Protein AF-W8UJC5-F1 (afdb_monomer)

Foldseek 3Di:
DDDPPPVVVVVVVVVPPPPPDDDDDDDDPPPPDPPDPPPDPPPPPPCADPVRHGDAQKWKWWWKADLQQAIDPIDTPDDNDDPVVVVVVVCCRRPPGGDDHRDIGGGDMDMDHDDPDPPPDPPPDD

pLDDT: mean 74.23, std 21.85, range [39.44, 98.5]

Solvent-accessible surface area (backbone atoms only — not comparable to full-atom values): 8252 Å² total; per-residue (Å²): 136,92,78,74,76,68,63,64,58,55,64,57,59,72,73,65,69,77,82,80,79,82,83,80,86,82,87,75,89,73,80,78,74,85,86,68,89,71,89,57,94,60,79,77,72,68,57,36,47,100,84,70,46,71,38,82,38,24,38,33,35,32,28,27,32,39,55,79,9,38,43,42,80,73,40,80,77,48,71,54,62,54,73,72,55,52,52,56,48,52,51,46,43,47,75,66,45,74,54,59,63,77,57,54,43,76,77,42,74,51,75,49,75,61,79,78,80,79,85,78,64,83,80,80,77,129

Secondary structure (DSSP, 8-state):
---SSHHHHHHHHTTTTTTT---------------------------B-TTSPBPTTEEEEEEEE-TTSBEEEEEEEEESS-HHHHHHHHHHHHHH-B--TT--EEEEEEEEE-------------

InterPro domains:
  IPR006260 TonB/TolA, C-terminal [TIGR01352] (60-114)

Radius of gyration: 29.44 Å; Cα contacts (8 Å, |Δi|>4): 124; 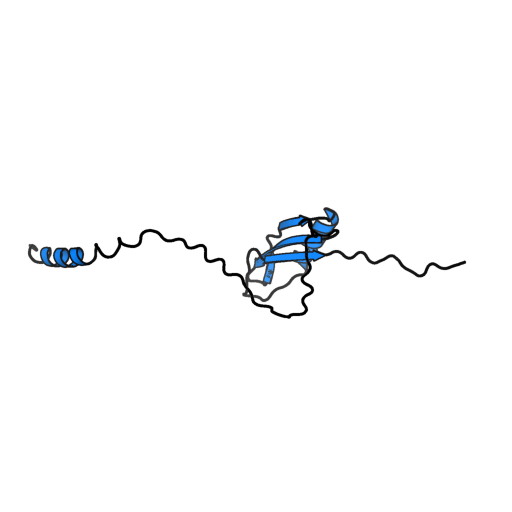chains: 1; bounding box: 38×66×97 Å

Organism: NCBI:txid1420013

Sequence (126 aa):
MEFGRFMQAIRLFTLILPLFLALCAGIPASASTPSGSISSANTAITTHDNNGNLLPNALRIQYDVDSDGRVQNVKILESTTTPEFEHKIIEKMMSKWRFEKGKPGIAKRVVVMIQPKSASGPANKQ

Mean predicted aligned error: 17.21 Å

Structure (mmCIF, N/CA/C/O backbone):
data_AF-W8UJC5-F1
#
_entry.id   AF-W8UJC5-F1
#
loop_
_atom_site.group_PDB
_atom_site.id
_atom_site.type_symbol
_atom_site.label_atom_id
_atom_site.label_alt_id
_atom_site.label_comp_id
_atom_site.label_asym_id
_atom_site.label_entity_id
_atom_site.label_seq_id
_atom_site.pdbx_PDB_ins_code
_atom_site.Cartn_x
_atom_site.Cartn_y
_atom_site.Cartn_z
_atom_site.occupancy
_atom_site.B_iso_or_equiv
_atom_site.auth_seq_id
_atom_site.auth_comp_id
_atom_site.auth_asym_id
_atom_site.auth_atom_id
_atom_site.pdbx_PDB_model_num
ATOM 1 N N . MET A 1 1 ? -19.109 -36.980 58.982 1.00 43.25 1 MET A N 1
ATOM 2 C CA . MET A 1 1 ? -18.964 -38.199 58.156 1.00 43.25 1 MET A CA 1
ATOM 3 C C . MET A 1 1 ? -20.324 -38.461 57.506 1.00 43.25 1 MET A C 1
ATOM 5 O O . MET A 1 1 ? -21.138 -39.160 58.078 1.00 43.25 1 MET A O 1
ATOM 9 N N . GLU A 1 2 ? -20.777 -37.755 56.468 1.00 57.28 2 GLU A N 1
ATOM 10 C CA . GLU A 1 2 ? -20.163 -37.474 55.154 1.00 57.28 2 GLU A CA 1
ATOM 11 C C . GLU A 1 2 ? -19.726 -38.727 54.382 1.00 57.28 2 GLU A C 1
ATOM 13 O O . GLU A 1 2 ? -18.573 -38.861 54.011 1.00 57.28 2 GLU A O 1
ATOM 18 N N . PHE A 1 3 ? -20.659 -39.653 54.136 1.00 52.72 3 PHE A N 1
ATOM 19 C CA . PHE A 1 3 ? -20.448 -40.742 53.164 1.00 52.72 3 PHE A CA 1
ATOM 20 C C . PHE A 1 3 ? -21.666 -41.060 52.269 1.00 52.72 3 PHE A C 1
ATOM 22 O O . PHE A 1 3 ? -21.615 -41.988 51.472 1.00 52.72 3 PHE A O 1
ATOM 29 N N . GLY A 1 4 ? -22.760 -40.288 52.350 1.00 48.97 4 GLY A N 1
ATOM 30 C CA . GLY A 1 4 ? -23.986 -40.538 51.564 1.00 48.97 4 GLY A CA 1
ATOM 31 C C . GLY A 1 4 ? -24.201 -39.620 50.353 1.00 48.97 4 GLY A C 1
ATOM 32 O O . GLY A 1 4 ? -24.876 -40.000 49.404 1.00 48.97 4 GLY A O 1
ATOM 33 N N . ARG A 1 5 ? -23.609 -38.416 50.346 1.00 53.47 5 ARG A N 1
ATOM 34 C CA . ARG A 1 5 ? -23.805 -37.414 49.274 1.00 53.47 5 ARG A CA 1
ATOM 35 C C . ARG A 1 5 ? -22.860 -37.584 48.078 1.00 53.47 5 ARG A C 1
ATOM 37 O O . ARG A 1 5 ? -23.052 -36.928 47.060 1.00 53.47 5 ARG A O 1
ATOM 44 N N . PHE A 1 6 ? -21.877 -38.481 48.171 1.00 53.47 6 PHE A N 1
ATOM 45 C CA . PHE A 1 6 ? -20.847 -38.658 47.141 1.00 53.47 6 PHE A CA 1
ATOM 46 C C . PHE A 1 6 ? -21.276 -39.595 45.994 1.00 53.47 6 PHE A C 1
ATOM 48 O O . PHE A 1 6 ? -20.776 -39.483 44.881 1.00 53.47 6 PHE A O 1
ATOM 55 N N . MET A 1 7 ? -22.260 -40.476 46.213 1.00 53.00 7 MET A N 1
ATOM 56 C CA . MET A 1 7 ? -22.731 -41.436 45.196 1.00 53.00 7 MET A CA 1
ATOM 57 C C . MET A 1 7 ? -23.767 -40.860 44.216 1.00 53.00 7 MET A C 1
ATOM 59 O O . MET A 1 7 ? -23.926 -41.385 43.115 1.00 53.00 7 MET A O 1
ATOM 63 N N . GLN A 1 8 ? -24.450 -39.766 44.570 1.00 50.25 8 GLN A N 1
ATOM 64 C CA . GLN A 1 8 ? -25.452 -39.145 43.694 1.00 50.25 8 GLN A CA 1
ATOM 65 C C . GLN A 1 8 ? -24.824 -38.197 42.659 1.00 50.25 8 GLN A C 1
ATOM 67 O O . GLN A 1 8 ? -25.342 -38.067 41.553 1.00 50.25 8 GLN A O 1
ATOM 72 N N . ALA A 1 9 ? -23.660 -37.613 42.968 1.00 51.25 9 ALA A N 1
ATOM 73 C CA . ALA A 1 9 ? -22.891 -36.807 42.018 1.00 51.25 9 ALA A CA 1
ATOM 74 C C . ALA A 1 9 ? -22.206 -37.664 40.932 1.00 51.25 9 ALA A C 1
ATOM 76 O O . ALA A 1 9 ? -22.113 -37.245 39.780 1.00 51.25 9 ALA A O 1
ATOM 77 N N . ILE A 1 10 ? -21.799 -38.898 41.258 1.00 54.09 10 ILE A N 1
ATOM 78 C CA . ILE A 1 10 ? -21.139 -39.817 40.309 1.00 54.09 10 ILE A CA 1
ATOM 79 C C . ILE A 1 10 ? -22.137 -40.386 39.282 1.00 54.09 10 ILE A C 1
ATOM 81 O O . ILE A 1 10 ? -21.792 -40.601 38.117 1.00 54.09 10 ILE A O 1
ATOM 85 N N . ARG A 1 11 ? -23.405 -40.573 39.675 1.00 53.78 11 ARG A N 1
ATOM 86 C CA . ARG A 1 11 ? -24.465 -41.042 38.765 1.00 53.78 11 ARG A CA 1
ATOM 87 C C . ARG A 1 11 ? -24.976 -39.979 37.789 1.00 53.78 11 ARG A C 1
ATOM 89 O O . ARG A 1 11 ? -25.548 -40.351 36.772 1.00 53.78 11 ARG A O 1
ATOM 96 N N . LEU A 1 12 ? -24.756 -38.687 38.052 1.00 51.97 12 LEU A N 1
ATOM 97 C CA . LEU A 1 12 ? -25.077 -37.629 37.084 1.00 51.97 12 LEU A CA 1
ATOM 98 C C . LEU A 1 12 ? -23.960 -37.430 36.048 1.00 51.97 12 LEU A C 1
ATOM 100 O O . LEU A 1 12 ? -24.237 -37.151 34.885 1.00 51.97 12 LEU A O 1
ATOM 104 N N . PHE A 1 13 ? -22.698 -37.613 36.445 1.00 52.50 13 PHE A N 1
ATOM 105 C CA . PHE A 1 13 ? -21.544 -37.381 35.566 1.00 52.50 13 PHE A CA 1
ATOM 106 C C . PHE A 1 13 ? -21.351 -38.475 34.501 1.00 52.50 13 PHE A C 1
ATOM 108 O O . PHE A 1 13 ? -20.746 -38.240 33.458 1.00 52.50 13 PHE A O 1
ATOM 115 N N . THR A 1 14 ? -21.910 -39.664 34.732 1.00 52.91 14 THR A N 1
ATOM 116 C CA . THR A 1 14 ? -21.849 -40.811 33.810 1.00 52.91 14 THR A CA 1
ATOM 117 C C . THR A 1 14 ? -22.864 -40.746 32.664 1.00 52.91 14 THR A C 1
ATOM 119 O O . THR A 1 14 ? -22.757 -41.535 31.729 1.00 52.91 14 THR A O 1
ATOM 122 N N . LEU A 1 15 ? -23.799 -39.787 32.673 1.00 50.91 15 LEU A N 1
ATOM 123 C CA . LEU A 1 15 ? -24.761 -39.575 31.580 1.00 50.91 15 LEU A CA 1
ATOM 124 C C . LEU A 1 15 ? -24.378 -38.450 30.604 1.00 50.91 15 LEU A C 1
ATOM 126 O O . LEU A 1 15 ? -25.030 -38.305 29.575 1.00 50.91 15 LEU A O 1
ATOM 130 N N . ILE A 1 16 ? -23.328 -37.669 30.884 1.00 55.66 16 ILE A N 1
ATOM 131 C CA . ILE A 1 16 ? -22.971 -36.487 30.073 1.00 55.66 16 ILE A CA 1
ATOM 132 C C . ILE A 1 16 ? -21.745 -36.746 29.172 1.00 55.66 16 ILE A C 1
ATOM 134 O O . ILE A 1 16 ? -21.541 -36.043 28.186 1.00 55.66 16 ILE A O 1
ATOM 138 N N . LEU A 1 17 ? -20.946 -37.785 29.442 1.00 54.44 17 LEU A N 1
ATOM 139 C CA . LEU A 1 17 ? -19.666 -38.001 28.753 1.00 54.44 17 LEU A CA 1
ATOM 140 C C . LEU A 1 17 ? -19.684 -38.766 27.401 1.00 54.44 17 LEU A C 1
ATOM 142 O O . LEU A 1 17 ? -18.669 -38.689 26.712 1.00 54.44 17 LEU A O 1
ATOM 146 N N . PRO A 1 18 ? -20.750 -39.452 26.925 1.00 52.72 18 PRO A N 1
ATOM 147 C CA . PRO A 1 18 ? -20.675 -40.124 25.623 1.00 52.72 18 PRO A CA 1
ATOM 148 C C . PRO A 1 18 ? -21.188 -39.293 24.430 1.00 52.72 18 PRO A C 1
ATOM 150 O O . PRO A 1 18 ? -21.128 -39.777 23.305 1.00 52.72 18 PRO A O 1
ATOM 153 N N . LEU A 1 19 ? -21.650 -38.044 24.607 1.00 50.62 19 LEU A N 1
ATOM 154 C CA . LEU A 1 19 ? -22.187 -37.236 23.491 1.00 50.62 19 LEU A CA 1
ATOM 155 C C . LEU A 1 19 ? -21.110 -36.543 22.624 1.00 50.62 19 LEU A C 1
ATOM 157 O O . LEU A 1 19 ? -21.446 -35.796 21.713 1.00 50.62 19 LEU A O 1
ATOM 161 N N . PHE A 1 20 ? -19.816 -36.769 22.868 1.00 54.31 20 PHE A N 1
ATOM 162 C CA . PHE A 1 20 ? -18.743 -36.035 22.176 1.00 54.31 20 PHE A CA 1
ATOM 163 C C . PHE A 1 20 ? -17.947 -36.825 21.127 1.00 54.31 20 PHE A C 1
ATOM 165 O O . PHE A 1 20 ? -16.976 -36.303 20.586 1.00 54.31 20 PHE A O 1
ATOM 172 N N . LEU A 1 21 ? -18.343 -38.055 20.788 1.00 55.25 21 LEU A N 1
ATOM 173 C CA . LEU A 1 21 ? -17.589 -38.887 19.841 1.00 55.25 21 LEU A CA 1
ATOM 174 C C . LEU A 1 21 ? -18.480 -39.521 18.769 1.00 55.25 21 LEU A C 1
ATOM 176 O O . LEU A 1 21 ? -18.618 -40.737 18.707 1.00 55.25 21 LEU A O 1
ATOM 180 N N . ALA A 1 22 ? -19.054 -38.693 17.892 1.00 56.59 22 ALA A N 1
ATOM 181 C CA . ALA A 1 22 ? -19.547 -39.143 16.588 1.00 56.59 22 ALA A CA 1
ATOM 182 C C . ALA A 1 22 ? -19.693 -37.977 15.592 1.00 56.59 22 ALA A C 1
ATOM 184 O O . ALA A 1 22 ? -20.794 -37.484 15.374 1.00 56.59 22 ALA A O 1
ATOM 185 N N . LEU A 1 23 ? -18.596 -37.564 14.945 1.00 46.00 23 LEU A N 1
ATOM 186 C CA . LEU A 1 23 ? -18.656 -37.145 13.538 1.00 46.00 23 LEU A CA 1
ATOM 187 C C . LEU A 1 23 ? -17.279 -37.299 12.878 1.00 46.00 23 LEU A C 1
ATOM 189 O O . LEU A 1 23 ? -16.453 -36.390 12.867 1.00 46.00 23 LEU A O 1
ATOM 193 N N . CYS A 1 24 ? -17.028 -38.495 12.349 1.00 46.19 24 CYS A N 1
ATOM 194 C CA . CYS A 1 24 ? -15.966 -38.712 11.378 1.00 46.19 24 CYS A CA 1
ATOM 195 C C . CYS A 1 24 ? -16.384 -38.170 10.005 1.00 46.19 24 CYS A C 1
ATOM 197 O O . CYS A 1 24 ? -17.506 -38.398 9.566 1.00 46.19 24 CYS A O 1
ATOM 199 N N . ALA A 1 25 ? -15.401 -37.559 9.344 1.00 45.16 25 ALA A N 1
ATOM 200 C CA . ALA A 1 25 ? -15.138 -37.583 7.907 1.00 45.16 25 ALA A CA 1
ATOM 201 C C . ALA A 1 25 ? -16.225 -37.074 6.944 1.00 45.16 25 ALA A C 1
ATOM 203 O O . ALA A 1 25 ? -17.227 -37.726 6.672 1.00 45.16 25 ALA A O 1
ATOM 204 N N . GLY A 1 26 ? -15.914 -35.960 6.283 1.00 46.78 26 GLY A N 1
ATOM 205 C CA . GLY A 1 26 ? -16.607 -35.562 5.066 1.00 46.78 26 GLY A CA 1
ATOM 206 C C . GLY A 1 26 ? -16.225 -34.160 4.633 1.00 46.78 26 GLY A C 1
ATOM 207 O O . GLY A 1 26 ? -16.946 -33.212 4.913 1.00 46.78 26 GLY A O 1
ATOM 208 N N . ILE A 1 27 ? -15.090 -34.028 3.950 1.00 51.44 27 ILE A N 1
ATOM 209 C CA . ILE A 1 27 ? -14.810 -32.868 3.105 1.00 51.44 27 ILE A CA 1
ATOM 210 C C . ILE A 1 27 ? -15.545 -33.123 1.784 1.00 51.44 27 ILE A C 1
ATOM 212 O O . ILE A 1 27 ? -15.136 -34.016 1.043 1.00 51.44 27 ILE A O 1
ATOM 216 N N . PRO A 1 28 ? -16.574 -32.344 1.431 1.00 49.28 28 PRO A N 1
ATOM 217 C CA . PRO A 1 28 ? -16.792 -32.002 0.043 1.00 49.28 28 PRO A CA 1
ATOM 218 C C . PRO A 1 28 ? -16.225 -30.605 -0.177 1.00 49.28 28 PRO A C 1
ATOM 220 O O . PRO A 1 28 ? -16.684 -29.612 0.389 1.00 49.28 28 PRO A O 1
ATOM 223 N N . ALA A 1 29 ? -15.204 -30.540 -1.026 1.00 50.25 29 ALA A N 1
ATOM 224 C CA . ALA A 1 29 ? -14.851 -29.322 -1.723 1.00 50.25 29 ALA A CA 1
ATOM 225 C C . ALA A 1 29 ? -16.052 -28.914 -2.593 1.00 50.25 29 ALA A C 1
ATOM 227 O O . ALA A 1 29 ? -16.154 -29.301 -3.752 1.00 50.25 29 ALA A O 1
ATOM 228 N N . SER A 1 30 ? -16.988 -28.156 -2.024 1.00 40.50 30 SER A N 1
ATOM 229 C CA . SER A 1 30 ? -17.957 -27.405 -2.813 1.00 40.50 30 SER A CA 1
ATOM 230 C C . SER A 1 30 ? -17.271 -26.129 -3.261 1.00 40.50 30 SER A C 1
ATOM 232 O O . SER A 1 30 ? -17.171 -25.154 -2.518 1.00 40.50 30 SER A O 1
ATOM 234 N N . ALA A 1 31 ? -16.764 -26.176 -4.490 1.00 46.88 31 ALA A N 1
ATOM 235 C CA . ALA A 1 31 ? -16.439 -25.003 -5.271 1.00 46.88 31 ALA A CA 1
ATOM 236 C C . ALA A 1 31 ? -17.696 -24.126 -5.371 1.00 46.88 31 ALA A C 1
ATOM 238 O O . ALA A 1 31 ? -18.570 -24.350 -6.205 1.00 46.88 31 ALA A O 1
ATOM 239 N N . SER A 1 32 ? -17.805 -23.124 -4.505 1.00 39.47 32 SER A N 1
ATOM 240 C CA . SER A 1 32 ? -18.694 -21.995 -4.724 1.00 39.47 32 SER A CA 1
ATOM 241 C C . SER A 1 32 ? -18.078 -21.147 -5.831 1.00 39.47 32 SER A C 1
ATOM 243 O O . SER A 1 32 ? -17.279 -20.248 -5.592 1.00 39.47 32 SER A O 1
ATOM 245 N N . THR A 1 33 ? -18.444 -21.459 -7.073 1.00 55.34 33 THR A N 1
ATOM 246 C CA . THR A 1 33 ? -18.404 -20.498 -8.175 1.00 55.34 33 THR A CA 1
ATOM 247 C C . THR A 1 33 ? -19.214 -19.268 -7.763 1.00 55.34 33 THR A C 1
ATOM 249 O O . THR A 1 33 ? -20.432 -19.394 -7.598 1.00 55.34 33 THR A O 1
ATOM 252 N N . PRO A 1 34 ? -18.621 -18.070 -7.620 1.00 44.12 34 PRO A N 1
ATOM 253 C CA . PRO A 1 34 ? -19.406 -16.853 -7.578 1.00 44.12 34 PRO A CA 1
ATOM 254 C C . PRO A 1 34 ? -19.802 -16.529 -9.023 1.00 44.12 34 PRO A C 1
ATOM 256 O O . PRO A 1 34 ? -19.115 -15.794 -9.727 1.00 44.12 34 PRO A O 1
ATOM 259 N N . SER A 1 35 ? -20.908 -17.122 -9.482 1.00 54.22 35 SER A N 1
ATOM 260 C CA . SER A 1 35 ? -21.679 -16.564 -10.591 1.00 54.22 35 SER A CA 1
ATOM 261 C C . SER A 1 35 ? -22.550 -15.465 -10.001 1.00 54.22 35 SER A C 1
ATOM 263 O O . SER A 1 35 ? -23.584 -15.710 -9.386 1.00 54.22 35 SER A O 1
ATOM 265 N N . GLY A 1 36 ? -22.043 -14.247 -10.095 1.00 39.44 36 GLY A N 1
ATOM 266 C CA . GLY A 1 36 ? -22.687 -13.042 -9.613 1.00 39.44 36 GLY A CA 1
ATOM 267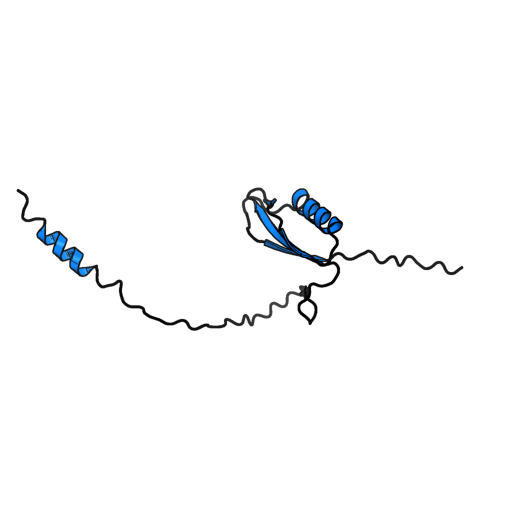 C C . GLY A 1 36 ? -22.106 -11.888 -10.397 1.00 39.44 36 GLY A C 1
ATOM 268 O O . GLY A 1 36 ? -21.187 -11.221 -9.933 1.00 39.44 36 GLY A O 1
ATOM 269 N N . SER A 1 37 ? -22.599 -11.713 -11.622 1.00 49.38 37 SER A N 1
ATOM 270 C CA . SER A 1 37 ? -22.303 -10.564 -12.469 1.00 49.38 37 SER A CA 1
ATOM 271 C C . SER A 1 37 ? -22.792 -9.298 -11.776 1.00 49.38 37 SER A C 1
ATOM 273 O O . SER A 1 37 ? -23.932 -8.875 -11.951 1.00 49.38 37 SER A O 1
ATOM 275 N N . ILE A 1 38 ? -21.928 -8.679 -10.977 1.00 42.34 38 ILE A N 1
ATOM 276 C CA . ILE A 1 38 ? -22.120 -7.296 -10.568 1.00 42.34 38 ILE A CA 1
ATOM 277 C C . ILE A 1 38 ? -21.543 -6.467 -11.707 1.00 42.34 38 ILE A C 1
ATOM 279 O O . ILE A 1 38 ? -20.342 -6.211 -11.764 1.00 42.34 38 ILE A O 1
ATOM 283 N N . SER A 1 39 ? -22.417 -6.085 -12.637 1.00 48.50 39 SER A N 1
ATOM 284 C CA . SER A 1 39 ? -22.175 -5.017 -13.606 1.00 48.50 39 SER A CA 1
ATOM 285 C C . SER A 1 39 ? -22.042 -3.690 -12.854 1.00 48.50 39 SER A C 1
ATOM 287 O O . SER A 1 39 ? -22.919 -2.833 -12.887 1.00 48.50 39 SER A O 1
ATOM 289 N N . SER A 1 40 ? -20.941 -3.536 -12.131 1.00 42.94 40 SER A N 1
ATOM 290 C CA . SER A 1 40 ? -20.340 -2.239 -11.908 1.00 42.94 40 SER A CA 1
ATOM 291 C C . SER A 1 40 ? -19.391 -2.069 -13.077 1.00 42.94 40 SER A C 1
ATOM 293 O O . SER A 1 40 ? -18.571 -2.952 -13.317 1.00 42.94 40 SER A O 1
ATOM 295 N N . ALA A 1 41 ? -19.487 -0.972 -13.817 1.00 43.50 41 ALA A N 1
ATOM 296 C CA . ALA A 1 41 ? -18.423 -0.564 -14.721 1.00 43.50 41 ALA A CA 1
ATOM 297 C C . ALA A 1 41 ? -17.191 -0.158 -13.885 1.00 43.50 41 ALA A C 1
ATOM 299 O O . ALA A 1 41 ? -16.750 0.986 -13.907 1.00 43.50 41 ALA A O 1
ATOM 300 N N . ASN A 1 42 ? -16.656 -1.087 -13.088 1.00 44.75 42 ASN A N 1
ATOM 301 C CA . ASN A 1 42 ? -15.257 -1.082 -12.760 1.00 44.75 42 ASN A CA 1
ATOM 302 C C . ASN A 1 42 ? -14.583 -1.636 -14.009 1.00 44.75 42 ASN A C 1
ATOM 304 O O . ASN A 1 42 ? -14.920 -2.700 -14.522 1.00 44.75 42 ASN A O 1
ATOM 308 N N . THR A 1 43 ? -13.656 -0.883 -14.576 1.00 41.31 43 THR A N 1
ATOM 309 C CA . THR A 1 43 ? -12.641 -1.528 -15.390 1.00 41.31 43 THR A CA 1
ATOM 310 C C . THR A 1 43 ? -12.022 -2.551 -14.450 1.00 41.31 43 THR A C 1
ATOM 312 O O . THR A 1 43 ? -11.349 -2.166 -13.492 1.00 41.31 43 THR A O 1
ATOM 315 N N . ALA A 1 44 ? -12.339 -3.834 -14.626 1.00 40.38 44 ALA A N 1
ATOM 316 C CA . ALA A 1 44 ? -11.559 -4.906 -14.049 1.00 40.38 44 ALA A CA 1
ATOM 317 C C . ALA A 1 44 ? -10.160 -4.671 -14.607 1.00 40.38 44 ALA A C 1
ATOM 319 O O . ALA A 1 44 ? -9.880 -4.970 -15.764 1.00 40.38 44 ALA A O 1
ATOM 320 N N . ILE A 1 45 ? -9.328 -3.971 -13.839 1.00 50.50 45 ILE A N 1
ATOM 321 C CA . ILE A 1 45 ? -7.940 -3.768 -14.196 1.00 50.50 45 ILE A CA 1
ATOM 322 C C . ILE A 1 45 ? -7.367 -5.171 -14.100 1.00 50.50 45 ILE A C 1
ATOM 324 O O . ILE A 1 45 ? -7.055 -5.636 -12.999 1.00 50.50 45 ILE A O 1
ATOM 328 N N . THR A 1 46 ? -7.313 -5.876 -15.232 1.00 56.47 46 THR A N 1
ATOM 329 C CA . THR A 1 46 ? -6.558 -7.112 -15.359 1.00 56.47 46 THR A CA 1
ATOM 330 C C . THR A 1 46 ? -5.127 -6.702 -15.078 1.00 56.47 46 THR A C 1
ATOM 332 O O . THR A 1 46 ? -4.421 -6.162 -15.914 1.00 56.47 46 THR A O 1
ATOM 335 N N . THR A 1 47 ? -4.770 -6.807 -13.805 1.00 66.19 47 THR A N 1
ATOM 336 C CA . THR A 1 47 ? -3.496 -6.351 -13.257 1.00 66.19 47 THR A CA 1
ATOM 337 C C . THR A 1 47 ? -2.361 -7.196 -13.823 1.00 66.19 47 THR A C 1
ATOM 339 O O . THR A 1 47 ? -1.215 -6.765 -13.804 1.00 66.19 47 THR A O 1
ATOM 342 N N . HIS A 1 48 ? -2.706 -8.358 -14.377 1.00 75.94 48 HIS A N 1
ATOM 343 C CA . HIS A 1 48 ? -1.806 -9.246 -15.068 1.00 75.94 48 HIS A CA 1
ATOM 344 C C . HIS A 1 48 ? -2.118 -9.274 -16.567 1.00 75.94 48 HIS A C 1
ATOM 346 O O . HIS A 1 48 ? -3.274 -9.126 -16.968 1.00 75.94 48 HIS A O 1
ATOM 352 N N . ASP A 1 49 ? -1.095 -9.468 -17.389 1.00 78.50 49 ASP A N 1
ATOM 353 C CA . ASP A 1 49 ? -1.258 -9.819 -18.793 1.00 78.50 49 ASP A CA 1
ATOM 354 C C . ASP A 1 49 ? -1.898 -11.218 -18.942 1.00 78.50 49 ASP A C 1
ATOM 356 O O . ASP A 1 49 ? -2.170 -11.927 -17.968 1.00 78.50 49 ASP A O 1
ATOM 360 N N . ASN A 1 50 ? -2.128 -11.646 -20.185 1.00 82.12 50 ASN A N 1
ATOM 361 C CA . ASN A 1 50 ? -2.679 -12.977 -20.473 1.00 82.12 50 ASN A CA 1
ATOM 362 C C . ASN A 1 50 ? -1.761 -14.129 -20.012 1.00 82.12 50 ASN A C 1
ATOM 364 O O . ASN A 1 50 ? -2.184 -15.282 -19.995 1.00 82.12 50 ASN A O 1
ATOM 368 N N . ASN A 1 51 ? -0.513 -13.824 -19.655 1.00 80.31 51 ASN A N 1
ATOM 369 C CA . ASN A 1 51 ? 0.507 -14.759 -19.201 1.00 80.31 51 ASN A CA 1
ATOM 370 C C . ASN A 1 51 ? 0.617 -14.800 -17.666 1.00 80.31 51 ASN A C 1
ATOM 372 O O . ASN A 1 51 ? 1.379 -15.608 -17.140 1.00 80.31 51 ASN A O 1
ATOM 376 N N . GLY A 1 52 ? -0.147 -13.971 -16.946 1.00 79.12 52 GLY A N 1
ATOM 377 C CA . GLY A 1 52 ? -0.114 -13.896 -15.488 1.00 79.12 52 GLY A CA 1
ATOM 378 C C . GLY A 1 52 ? 0.976 -12.979 -14.925 1.00 79.12 52 GLY A C 1
ATOM 379 O O . GLY A 1 52 ? 1.176 -12.983 -13.715 1.00 79.12 52 GLY A O 1
ATOM 380 N N . ASN A 1 53 ? 1.657 -12.180 -15.751 1.00 80.12 53 ASN A N 1
ATOM 381 C CA . ASN A 1 53 ? 2.658 -11.212 -15.298 1.00 80.12 53 ASN A CA 1
ATOM 382 C C . ASN A 1 53 ? 2.015 -9.865 -15.000 1.00 80.12 53 ASN A C 1
ATOM 384 O O . ASN A 1 53 ? 1.159 -9.416 -15.754 1.00 80.12 53 ASN A O 1
ATOM 388 N N . LEU A 1 54 ? 2.472 -9.183 -13.950 1.00 81.75 54 LEU A N 1
ATOM 389 C CA . LEU A 1 54 ? 2.023 -7.834 -13.618 1.00 81.75 54 LEU A CA 1
ATOM 390 C C . LEU A 1 54 ? 2.221 -6.882 -14.819 1.00 81.75 54 LEU A C 1
ATOM 392 O O . LEU A 1 54 ? 3.276 -6.889 -15.453 1.00 81.75 54 LEU A O 1
ATOM 396 N N . LEU A 1 55 ? 1.207 -6.069 -15.137 1.00 86.44 55 LEU A N 1
ATOM 397 C CA . LEU A 1 55 ? 1.286 -5.081 -16.218 1.00 86.44 55 LEU A CA 1
ATOM 398 C C . LEU A 1 55 ? 2.479 -4.130 -16.015 1.00 86.44 55 LEU A C 1
ATOM 400 O O . LEU A 1 55 ? 2.815 -3.816 -14.871 1.00 86.44 55 LEU A O 1
ATOM 404 N N . PRO A 1 56 ? 3.092 -3.612 -17.098 1.00 85.25 56 PRO A N 1
ATOM 405 C CA . PRO A 1 56 ? 4.198 -2.673 -16.981 1.00 85.25 56 PRO A CA 1
ATOM 406 C C . PRO A 1 56 ? 3.784 -1.426 -16.198 1.00 85.25 56 PRO A C 1
ATOM 408 O O . PRO A 1 56 ? 2.632 -0.985 -16.231 1.00 85.25 56 PRO A O 1
ATOM 411 N N . ASN A 1 57 ? 4.759 -0.839 -15.507 1.00 88.94 57 ASN A N 1
ATOM 412 C CA . ASN A 1 57 ? 4.580 0.332 -14.654 1.00 88.94 57 ASN A CA 1
ATOM 413 C C . ASN A 1 57 ? 3.529 0.152 -13.535 1.00 88.94 57 ASN A C 1
ATOM 415 O O . ASN A 1 57 ? 2.948 1.143 -13.084 1.00 88.94 57 ASN A O 1
ATOM 419 N N . ALA A 1 58 ? 3.296 -1.075 -13.060 1.00 90.81 58 ALA A N 1
ATOM 420 C CA . ALA A 1 58 ? 2.387 -1.356 -11.956 1.00 90.81 58 ALA A CA 1
ATOM 421 C C . ALA A 1 58 ? 3.109 -1.845 -10.689 1.00 90.81 58 ALA A C 1
ATOM 423 O O . ALA A 1 58 ? 4.197 -2.420 -10.727 1.00 90.81 58 ALA A O 1
ATOM 424 N N . LEU A 1 59 ? 2.476 -1.594 -9.543 1.00 93.38 59 LEU A N 1
ATOM 425 C CA . LEU A 1 59 ? 2.964 -1.957 -8.218 1.00 93.38 59 LEU A CA 1
ATOM 426 C C . LEU A 1 59 ? 1.816 -2.526 -7.385 1.00 93.38 59 LEU A C 1
ATOM 428 O O . LEU A 1 59 ? 0.803 -1.857 -7.170 1.00 93.38 59 LEU A O 1
ATOM 432 N N . ARG A 1 60 ? 1.971 -3.752 -6.891 1.00 93.75 60 ARG A N 1
ATOM 433 C CA . ARG A 1 60 ? 1.007 -4.413 -6.013 1.00 93.75 60 ARG A CA 1
ATOM 434 C C . ARG A 1 60 ? 1.480 -4.324 -4.572 1.00 93.75 60 ARG A C 1
ATOM 436 O O . ARG A 1 60 ? 2.551 -4.812 -4.221 1.00 93.75 60 ARG A O 1
ATOM 443 N N . ILE A 1 61 ? 0.660 -3.709 -3.731 1.00 96.12 61 ILE A N 1
ATOM 444 C CA . ILE A 1 61 ? 1.034 -3.318 -2.373 1.00 96.12 61 ILE A CA 1
ATOM 445 C C . ILE A 1 61 ? 0.046 -3.917 -1.387 1.00 96.12 61 ILE A C 1
ATOM 447 O O . ILE A 1 61 ? -1.167 -3.877 -1.607 1.00 96.12 61 ILE A O 1
ATOM 451 N N . GLN A 1 62 ? 0.573 -4.430 -0.282 1.00 98.00 62 GLN A N 1
ATOM 452 C CA . GLN A 1 62 ? -0.173 -4.736 0.926 1.00 98.00 62 GLN A CA 1
ATOM 453 C C . GLN A 1 62 ? 0.108 -3.678 1.993 1.00 98.00 62 GLN A C 1
ATOM 455 O O . GLN A 1 62 ? 1.237 -3.222 2.133 1.00 98.00 62 GLN A O 1
ATOM 460 N N . TYR A 1 63 ? -0.902 -3.298 2.762 1.00 98.50 63 TYR A N 1
ATOM 461 C CA . TYR A 1 63 ? -0.752 -2.373 3.877 1.00 98.50 63 TYR A CA 1
ATOM 462 C C . TYR A 1 63 ? -1.807 -2.628 4.953 1.00 98.50 63 TYR A C 1
ATOM 464 O O . TYR A 1 63 ? -2.826 -3.279 4.705 1.00 98.50 63 TYR A O 1
ATOM 472 N N . ASP A 1 64 ? -1.565 -2.069 6.130 1.00 98.44 64 ASP A N 1
ATOM 473 C CA . ASP A 1 64 ? -2.504 -2.044 7.242 1.00 98.44 64 ASP A CA 1
ATOM 474 C C . ASP A 1 64 ? -2.982 -0.602 7.483 1.00 98.44 64 ASP A C 1
ATOM 476 O O . ASP A 1 64 ? -2.332 0.370 7.087 1.00 98.44 64 ASP A O 1
ATOM 480 N N . VAL A 1 65 ? -4.132 -0.470 8.132 1.00 98.50 65 VAL A N 1
ATOM 481 C CA . VAL A 1 65 ? -4.727 0.787 8.585 1.00 98.50 65 VAL A CA 1
ATOM 482 C C . VAL A 1 65 ? -4.925 0.692 10.093 1.00 98.50 65 VAL A C 1
ATOM 484 O O . VAL A 1 65 ? -5.552 -0.260 10.566 1.00 98.50 65 VAL A O 1
ATOM 487 N N . ASP A 1 66 ? -4.394 1.656 10.839 1.00 98.25 66 ASP A N 1
ATOM 488 C CA . ASP A 1 66 ? -4.547 1.721 12.294 1.00 98.25 66 ASP A CA 1
ATOM 489 C C . ASP A 1 66 ? -5.903 2.295 12.736 1.00 98.25 66 ASP A C 1
ATOM 491 O O . ASP A 1 66 ? -6.757 2.672 11.929 1.00 98.25 66 ASP A O 1
ATOM 495 N N . SER A 1 67 ? -6.120 2.360 14.050 1.00 98.12 67 SER A N 1
ATOM 496 C CA . SER A 1 67 ? -7.333 2.932 14.643 1.00 98.12 67 SER A CA 1
ATOM 497 C C . SER A 1 67 ? -7.504 4.430 14.372 1.00 98.12 67 SER A C 1
ATOM 499 O O . SER A 1 67 ? -8.633 4.922 14.385 1.00 98.12 67 SER A O 1
ATOM 501 N N . ASP A 1 68 ? -6.418 5.155 14.108 1.00 97.88 68 ASP A N 1
ATOM 502 C CA . ASP A 1 68 ? -6.423 6.577 13.755 1.00 97.88 68 ASP A CA 1
ATOM 503 C C . ASP A 1 68 ? -6.655 6.820 12.255 1.00 97.88 68 ASP A C 1
ATOM 505 O O . ASP A 1 68 ? -6.701 7.973 11.810 1.00 97.88 68 ASP A O 1
ATOM 509 N N . GLY A 1 69 ? -6.828 5.749 11.476 1.00 98.06 69 GLY A N 1
ATOM 510 C CA . GLY A 1 69 ? -7.042 5.799 10.038 1.00 98.06 69 GLY A CA 1
ATOM 511 C C . GLY A 1 69 ? -5.764 6.074 9.244 1.00 98.06 69 GLY A C 1
ATOM 512 O O . GLY A 1 69 ? -5.840 6.533 8.101 1.00 98.06 69 GLY A O 1
ATOM 513 N N . ARG A 1 70 ? -4.576 5.847 9.811 1.00 98.31 70 ARG A N 1
ATOM 514 C CA . ARG A 1 70 ? -3.296 6.004 9.108 1.00 98.31 70 ARG A CA 1
ATOM 515 C C . ARG A 1 70 ? -2.820 4.678 8.535 1.00 98.31 70 ARG A C 1
ATOM 517 O O . ARG A 1 70 ? -3.102 3.608 9.059 1.00 98.31 70 ARG A O 1
ATOM 524 N N . VAL A 1 71 ? -2.088 4.773 7.428 1.00 98.44 71 VAL A N 1
ATOM 525 C CA . VAL A 1 71 ? -1.474 3.620 6.763 1.00 98.44 71 VAL A CA 1
ATOM 526 C C . VAL A 1 71 ? -0.168 3.242 7.451 1.00 98.44 71 VAL A C 1
ATOM 528 O O . VAL A 1 71 ? 0.677 4.107 7.678 1.00 98.44 71 VAL A O 1
ATOM 531 N N . GLN A 1 72 ? 0.020 1.946 7.689 1.00 97.94 72 GLN A N 1
ATOM 532 C CA . GLN A 1 72 ? 1.242 1.359 8.238 1.00 97.94 72 GLN A CA 1
ATOM 533 C C . GLN A 1 72 ? 1.524 -0.026 7.638 1.00 97.94 72 GLN A C 1
ATOM 535 O O . GLN A 1 72 ? 0.759 -0.525 6.813 1.00 97.94 72 GLN A O 1
ATOM 540 N N . ASN A 1 73 ? 2.645 -0.640 8.033 1.00 97.56 73 ASN A N 1
ATOM 541 C CA . ASN A 1 73 ? 3.052 -1.990 7.619 1.00 97.56 73 ASN A CA 1
ATOM 542 C C . ASN A 1 73 ? 3.007 -2.210 6.096 1.00 97.56 73 ASN A C 1
ATOM 544 O O . ASN A 1 73 ? 2.570 -3.258 5.614 1.00 97.56 73 ASN A O 1
ATOM 548 N N . VAL A 1 74 ? 3.441 -1.206 5.334 1.00 97.62 74 VAL A N 1
ATOM 549 C CA . VAL A 1 74 ? 3.410 -1.250 3.872 1.00 97.62 74 VAL A CA 1
ATOM 550 C C . VAL A 1 74 ? 4.433 -2.266 3.365 1.00 97.62 74 VAL A C 1
ATOM 552 O O . VAL A 1 74 ? 5.603 -2.227 3.740 1.00 97.62 74 VAL A O 1
ATOM 555 N N . LYS A 1 75 ? 3.986 -3.179 2.504 1.00 97.06 75 LYS A N 1
ATOM 556 C CA . LYS A 1 75 ? 4.789 -4.230 1.878 1.00 97.06 75 LYS A CA 1
ATOM 557 C C . LYS A 1 75 ? 4.514 -4.256 0.386 1.00 97.06 75 LYS A C 1
ATOM 559 O O . LYS A 1 75 ? 3.360 -4.292 -0.037 1.00 97.06 75 LYS A O 1
ATOM 564 N N . ILE A 1 76 ? 5.571 -4.287 -0.408 1.00 95.81 76 ILE A N 1
ATOM 565 C CA . ILE A 1 76 ? 5.462 -4.536 -1.843 1.00 95.81 76 ILE A CA 1
ATOM 566 C C . ILE A 1 76 ? 5.341 -6.044 -2.034 1.00 95.81 76 ILE A C 1
ATOM 568 O O . ILE A 1 76 ? 6.159 -6.798 -1.513 1.00 95.81 76 ILE A O 1
ATOM 572 N N . LEU A 1 77 ? 4.295 -6.475 -2.734 1.00 94.25 77 LEU A N 1
ATOM 573 C CA . LEU A 1 77 ? 4.113 -7.873 -3.111 1.00 94.25 77 LEU A CA 1
ATOM 574 C C . LEU A 1 77 ? 4.783 -8.144 -4.457 1.00 94.25 77 LEU A C 1
ATOM 576 O O . LEU A 1 77 ? 5.523 -9.110 -4.588 1.00 94.25 77 LEU A O 1
ATOM 580 N N . GLU A 1 78 ? 4.517 -7.286 -5.442 1.00 91.94 78 GLU A N 1
ATOM 581 C CA . GLU A 1 78 ? 4.994 -7.421 -6.822 1.00 91.94 78 GLU A CA 1
ATOM 582 C C . GLU A 1 78 ? 5.184 -6.022 -7.420 1.00 91.94 78 GLU A C 1
ATOM 584 O O . GLU A 1 78 ? 4.389 -5.122 -7.138 1.00 91.94 78 GLU A O 1
ATOM 589 N N . SER A 1 79 ? 6.216 -5.826 -8.240 1.00 92.50 79 SER A N 1
ATOM 590 C CA . SER A 1 79 ? 6.542 -4.536 -8.858 1.00 92.50 79 SER A CA 1
ATOM 591 C C . SER A 1 79 ? 7.117 -4.740 -10.250 1.00 92.50 79 SER A C 1
ATOM 593 O O . SER A 1 79 ? 8.001 -5.570 -10.442 1.00 92.50 79 SER A O 1
ATOM 595 N N . THR A 1 80 ? 6.665 -3.932 -11.204 1.00 92.31 80 THR A N 1
ATOM 596 C CA . THR A 1 80 ? 7.343 -3.735 -12.494 1.00 92.31 80 THR A CA 1
ATOM 597 C C . THR A 1 80 ? 7.935 -2.323 -12.597 1.00 92.31 80 THR A C 1
ATOM 599 O O . THR A 1 80 ? 8.084 -1.787 -13.697 1.00 92.31 80 THR A O 1
ATOM 602 N N . THR A 1 81 ? 8.143 -1.647 -11.465 1.00 90.12 81 THR A N 1
ATOM 603 C CA . THR A 1 81 ? 8.606 -0.251 -11.394 1.00 90.12 81 THR A CA 1
ATOM 604 C C . THR A 1 81 ? 10.042 -0.175 -10.875 1.00 90.12 81 THR A C 1
ATOM 606 O O . THR A 1 81 ? 10.649 -1.199 -10.577 1.00 90.12 81 THR A O 1
ATOM 609 N N . THR A 1 82 ? 10.625 1.027 -10.807 1.00 91.12 82 THR A N 1
ATOM 610 C CA . THR A 1 82 ? 11.969 1.203 -10.234 1.00 91.12 82 THR A CA 1
ATOM 611 C C . THR A 1 82 ? 11.900 1.420 -8.715 1.00 91.12 82 THR A C 1
ATOM 613 O O . THR A 1 82 ? 10.929 2.020 -8.235 1.00 91.12 82 THR A O 1
ATOM 616 N N . PRO A 1 83 ? 12.948 1.048 -7.952 1.00 93.62 83 PRO A N 1
ATOM 617 C CA . PRO A 1 83 ? 12.994 1.244 -6.497 1.00 93.62 83 PRO A CA 1
ATOM 618 C C . PRO A 1 83 ? 12.733 2.691 -6.036 1.00 93.62 83 PRO A C 1
ATOM 620 O O . PRO A 1 83 ? 12.145 2.934 -4.983 1.00 93.62 83 PRO A O 1
ATOM 623 N N . GLU A 1 84 ? 13.114 3.686 -6.839 1.00 93.38 84 GLU A N 1
ATOM 624 C CA . GLU A 1 84 ? 12.849 5.102 -6.546 1.00 93.38 84 GLU A CA 1
ATOM 625 C C . GLU A 1 84 ? 11.357 5.464 -6.616 1.00 93.38 84 GLU A C 1
ATOM 627 O O . GLU A 1 84 ? 10.859 6.319 -5.872 1.00 93.38 84 GLU A O 1
ATOM 632 N N . PHE A 1 85 ? 10.615 4.848 -7.540 1.00 92.38 85 PHE A N 1
ATOM 633 C CA . PHE A 1 85 ? 9.168 5.025 -7.616 1.00 92.38 85 PHE A CA 1
ATOM 634 C C . PHE A 1 85 ? 8.467 4.310 -6.473 1.00 92.38 85 PHE A C 1
ATOM 636 O O . PHE A 1 85 ? 7.585 4.908 -5.858 1.00 92.38 85 PHE A O 1
ATOM 643 N N . GLU A 1 86 ? 8.897 3.094 -6.152 1.00 94.50 86 GLU A N 1
ATOM 644 C CA . GLU A 1 86 ? 8.404 2.326 -5.012 1.00 94.50 86 GLU A CA 1
ATOM 645 C C . GLU A 1 86 ? 8.499 3.124 -3.710 1.00 94.50 86 GLU A C 1
ATOM 647 O O . GLU A 1 86 ? 7.487 3.334 -3.036 1.00 94.50 86 GLU A O 1
ATOM 652 N N . HIS A 1 87 ? 9.686 3.659 -3.405 1.00 96.25 87 HIS A N 1
ATOM 653 C CA . HIS A 1 87 ? 9.911 4.451 -2.198 1.00 96.25 87 HIS A CA 1
ATOM 654 C C . HIS A 1 87 ? 8.993 5.678 -2.140 1.00 96.25 87 HIS A C 1
ATOM 656 O O . HIS A 1 87 ? 8.293 5.898 -1.150 1.00 96.25 87 HIS A O 1
ATOM 662 N N . LYS A 1 88 ? 8.915 6.435 -3.241 1.00 95.31 88 LYS A N 1
ATOM 663 C CA . LYS A 1 88 ? 8.065 7.629 -3.352 1.00 95.31 88 LYS A CA 1
ATOM 664 C C . LYS A 1 88 ? 6.574 7.308 -3.204 1.00 95.31 88 LYS A C 1
ATOM 666 O O . LYS A 1 88 ? 5.810 8.117 -2.678 1.00 95.31 88 LYS A O 1
ATOM 671 N N . ILE A 1 89 ? 6.127 6.153 -3.695 1.00 95.25 89 ILE A N 1
ATOM 672 C CA . ILE A 1 89 ? 4.737 5.710 -3.544 1.00 95.25 89 ILE A CA 1
ATOM 673 C C . ILE A 1 89 ? 4.458 5.357 -2.084 1.00 95.25 89 ILE A C 1
ATOM 675 O O . ILE A 1 89 ? 3.477 5.850 -1.529 1.00 95.25 89 ILE A O 1
ATOM 679 N N . ILE A 1 90 ? 5.330 4.573 -1.449 1.00 96.94 90 ILE A N 1
ATOM 680 C CA . ILE A 1 90 ? 5.196 4.183 -0.039 1.00 96.94 90 ILE A CA 1
ATOM 681 C C . ILE A 1 90 ? 5.169 5.421 0.867 1.00 96.94 90 ILE A C 1
ATOM 683 O O . ILE A 1 90 ? 4.284 5.551 1.716 1.00 96.94 90 ILE A O 1
ATOM 687 N N . GLU A 1 91 ? 6.074 6.373 0.640 1.00 97.31 91 GLU A N 1
ATOM 688 C CA . GLU A 1 91 ? 6.108 7.651 1.351 1.00 97.31 91 GLU A CA 1
ATOM 689 C C . GLU A 1 91 ? 4.771 8.397 1.219 1.00 97.31 91 GLU A C 1
ATOM 691 O O . GLU A 1 91 ? 4.184 8.829 2.218 1.00 97.31 91 GLU A O 1
ATOM 696 N N . LYS A 1 92 ? 4.231 8.507 -0.002 1.00 96.81 92 LYS A N 1
ATOM 697 C CA . LYS A 1 92 ? 2.929 9.146 -0.246 1.00 96.81 92 LYS A CA 1
ATOM 698 C C . LYS A 1 92 ? 1.774 8.401 0.414 1.00 96.81 92 LYS A C 1
ATOM 700 O O . LYS A 1 92 ? 0.861 9.056 0.916 1.00 96.81 92 LYS A O 1
ATOM 705 N N . MET A 1 93 ? 1.793 7.071 0.432 1.00 97.31 93 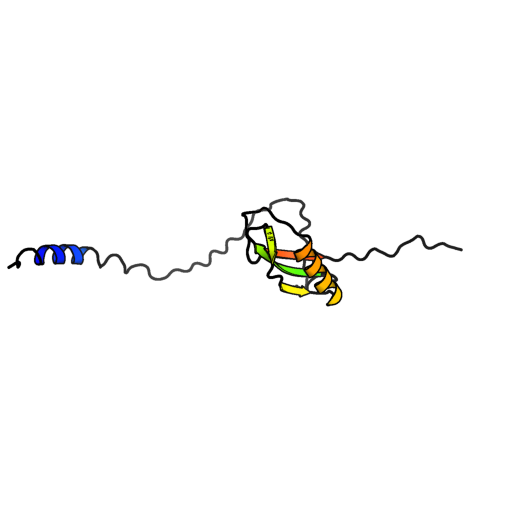MET A N 1
ATOM 706 C CA . MET A 1 93 ? 0.767 6.275 1.108 1.00 97.31 93 MET A CA 1
ATOM 707 C C . MET A 1 93 ? 0.753 6.580 2.607 1.00 97.31 93 MET A C 1
ATOM 709 O O . MET A 1 93 ? -0.279 6.970 3.146 1.00 97.31 93 MET A O 1
ATOM 713 N N . MET A 1 94 ? 1.903 6.502 3.277 1.00 97.44 94 MET A N 1
ATOM 714 C CA . MET A 1 94 ? 1.980 6.721 4.726 1.00 97.44 94 MET A CA 1
ATOM 715 C C . MET A 1 94 ? 1.682 8.179 5.119 1.00 97.44 94 MET A C 1
ATOM 717 O O . MET A 1 94 ? 0.961 8.449 6.091 1.00 97.44 94 MET A O 1
ATOM 721 N N . SER A 1 95 ? 2.187 9.142 4.342 1.00 97.56 95 SER A N 1
ATOM 722 C CA . SER A 1 95 ? 2.041 10.573 4.640 1.00 97.56 95 SER A CA 1
ATOM 723 C C . SER A 1 95 ? 0.668 11.143 4.279 1.00 97.56 95 SER A C 1
ATOM 725 O O . SER A 1 95 ? 0.161 11.994 5.016 1.00 97.56 95 SER A O 1
ATOM 727 N N . LYS A 1 96 ? 0.039 10.683 3.189 1.00 97.50 96 LYS A N 1
ATOM 728 C CA . LYS A 1 96 ? -1.178 11.317 2.657 1.00 97.50 96 LYS A CA 1
ATOM 729 C C . LYS A 1 96 ? -2.453 10.506 2.819 1.00 97.50 96 LYS A C 1
ATOM 731 O O . LYS A 1 96 ? -3.516 11.116 2.877 1.00 97.50 96 LYS A O 1
ATOM 736 N N . TRP A 1 97 ? -2.400 9.176 2.846 1.00 97.25 97 TRP A N 1
ATOM 737 C CA . TRP A 1 97 ? -3.635 8.388 2.864 1.00 97.25 97 TRP A CA 1
ATOM 738 C C . TRP A 1 97 ? -4.254 8.393 4.255 1.00 97.25 97 TRP A C 1
ATOM 740 O O . TRP A 1 97 ? -3.585 8.088 5.244 1.00 97.25 97 TRP A O 1
ATOM 750 N N . ARG A 1 98 ? -5.536 8.750 4.334 1.00 97.69 98 ARG A N 1
ATOM 751 C CA . ARG A 1 98 ? -6.297 8.814 5.582 1.00 97.69 98 ARG A CA 1
ATOM 752 C C . ARG A 1 98 ? -7.625 8.096 5.396 1.00 97.69 98 ARG A C 1
ATOM 754 O O . ARG A 1 98 ? -8.373 8.403 4.472 1.00 97.69 98 ARG A O 1
ATOM 761 N N . PHE A 1 99 ? -7.868 7.132 6.267 1.00 97.38 99 PHE A N 1
ATOM 762 C CA . PHE A 1 99 ? -9.073 6.322 6.345 1.00 97.38 99 PHE A CA 1
ATOM 763 C C . PHE A 1 99 ? -9.934 6.775 7.528 1.00 97.38 99 PHE A C 1
ATOM 765 O O . PHE A 1 99 ? -9.541 7.637 8.316 1.00 97.38 99 PHE A O 1
ATOM 772 N N . GLU A 1 100 ? -11.131 6.208 7.640 1.00 96.69 100 GLU A N 1
ATOM 773 C CA . GLU A 1 100 ? -12.049 6.514 8.733 1.00 96.69 100 GLU A CA 1
ATOM 774 C C . GLU A 1 100 ? -11.490 6.036 10.080 1.00 96.69 100 GLU A C 1
ATOM 776 O O . GLU A 1 100 ? -11.042 4.895 10.220 1.00 96.69 100 GLU A O 1
ATOM 781 N N . LYS A 1 101 ? -11.538 6.916 11.084 1.00 97.31 101 LYS A N 1
ATOM 782 C CA . LYS A 1 101 ? -11.112 6.587 12.447 1.00 97.31 101 LYS A CA 1
ATOM 783 C C . LYS A 1 101 ? -12.011 5.515 13.060 1.00 97.31 101 LYS A C 1
ATOM 785 O O . LYS A 1 101 ? -13.210 5.472 12.803 1.00 97.31 101 LYS A O 1
ATOM 790 N N . GLY A 1 102 ? -11.427 4.660 13.896 1.00 97.50 102 GLY A N 1
ATOM 791 C CA . GLY A 1 102 ? -12.128 3.552 14.548 1.00 97.50 102 GLY A CA 1
ATOM 792 C C . GLY A 1 102 ? -12.405 2.353 13.634 1.00 97.50 102 GLY A C 1
ATOM 793 O O . GLY A 1 102 ? -13.021 1.390 14.085 1.00 97.50 102 GLY A O 1
ATOM 794 N N . LYS A 1 103 ? -11.933 2.375 12.378 1.00 97.00 103 LYS A N 1
ATOM 795 C CA . LYS A 1 103 ? -12.076 1.272 11.413 1.00 97.00 103 LYS A CA 1
ATOM 796 C C . LYS A 1 103 ? -10.710 0.747 10.951 1.00 97.00 103 LYS A C 1
ATOM 798 O O . LYS A 1 103 ? -10.360 0.906 9.778 1.00 97.00 103 LYS A O 1
ATOM 803 N N . PRO A 1 104 ? -9.927 0.121 11.851 1.00 97.25 104 PRO A N 1
ATOM 804 C CA . PRO A 1 104 ? -8.653 -0.468 11.471 1.00 97.25 104 PRO A CA 1
ATOM 805 C C . PRO A 1 104 ? -8.853 -1.604 10.462 1.00 97.25 104 PRO A C 1
ATOM 807 O O . PRO A 1 104 ? -9.907 -2.242 10.390 1.00 97.25 104 PRO A O 1
ATOM 810 N N . GLY A 1 105 ? -7.817 -1.885 9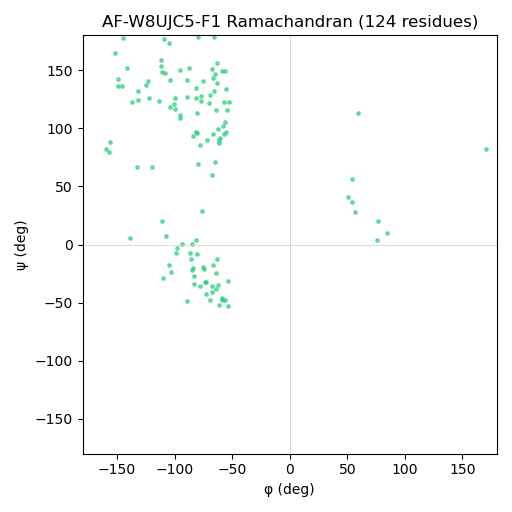.680 1.00 97.12 105 GLY A N 1
ATOM 811 C CA . GLY A 1 105 ? -7.850 -2.931 8.669 1.00 97.12 105 GLY A CA 1
ATOM 812 C C . GLY A 1 105 ? -6.4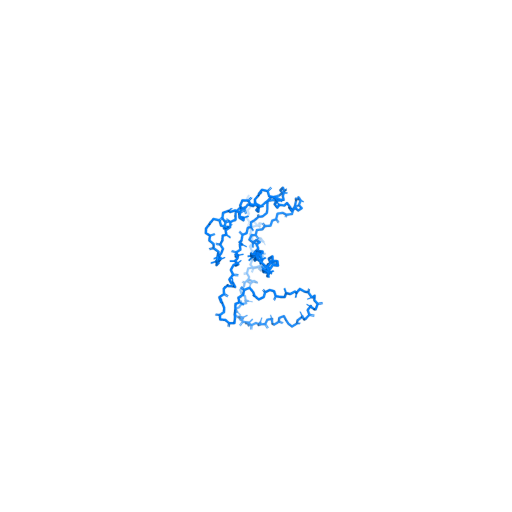82 -3.550 8.453 1.00 97.12 105 GLY A C 1
ATOM 813 O O . GLY A 1 105 ? -5.500 -2.837 8.331 1.00 97.12 105 GLY A O 1
ATOM 814 N N . ILE A 1 106 ? -6.425 -4.875 8.360 1.00 97.56 106 ILE A N 1
ATOM 815 C CA . ILE A 1 106 ? -5.175 -5.614 8.157 1.00 97.56 106 ILE A CA 1
ATOM 816 C C . ILE A 1 106 ? -5.129 -6.179 6.738 1.00 97.56 106 ILE A C 1
ATOM 818 O O . ILE A 1 106 ? -6.165 -6.536 6.169 1.00 97.56 106 ILE A O 1
ATOM 822 N N . ALA A 1 107 ? -3.924 -6.264 6.180 1.00 96.31 107 ALA A N 1
ATOM 823 C CA . ALA A 1 107 ? -3.610 -6.900 4.909 1.00 96.31 107 ALA A CA 1
ATOM 824 C C . ALA A 1 107 ? -4.445 -6.387 3.722 1.00 96.31 107 ALA A C 1
ATOM 826 O O . ALA A 1 107 ? -4.803 -7.147 2.816 1.00 96.31 107 ALA A O 1
ATOM 827 N N . LYS A 1 108 ? -4.748 -5.085 3.705 1.00 97.19 108 LYS A N 1
ATOM 828 C CA . LYS A 1 108 ? -5.417 -4.423 2.581 1.00 97.19 108 LYS A CA 1
ATOM 829 C C . LYS A 1 108 ? -4.495 -4.426 1.372 1.00 97.19 108 LYS A C 1
ATOM 831 O O . LYS A 1 108 ? -3.286 -4.285 1.518 1.00 97.19 108 LYS A O 1
ATOM 836 N N . ARG A 1 109 ? -5.061 -4.600 0.177 1.00 95.44 109 ARG A N 1
ATOM 837 C CA . ARG A 1 109 ? -4.296 -4.691 -1.071 1.00 95.44 109 ARG A CA 1
ATOM 838 C C . ARG A 1 109 ? -4.743 -3.641 -2.067 1.00 95.44 109 ARG A C 1
ATOM 840 O O . ARG A 1 109 ? -5.936 -3.382 -2.202 1.00 95.44 109 ARG A O 1
ATOM 847 N N . VAL A 1 110 ? -3.778 -3.070 -2.772 1.00 94.50 110 VAL A N 1
ATOM 848 C CA . VAL A 1 110 ? -4.007 -2.116 -3.856 1.00 94.50 110 VAL A CA 1
ATOM 849 C C . VAL A 1 110 ? -3.009 -2.361 -4.977 1.00 94.50 110 VAL A C 1
ATOM 851 O O . VAL A 1 110 ? -1.899 -2.842 -4.746 1.00 94.50 110 VAL A O 1
ATOM 854 N N . VAL A 1 111 ? -3.424 -2.028 -6.191 1.00 91.75 111 VAL A N 1
ATOM 855 C CA . VAL A 1 111 ? -2.566 -2.001 -7.370 1.00 91.75 111 VAL A CA 1
ATOM 856 C C . VAL A 1 111 ? -2.453 -0.547 -7.797 1.00 91.75 111 VAL A C 1
ATOM 858 O O . VAL A 1 111 ? -3.463 0.122 -8.008 1.00 91.75 111 VAL A O 1
ATOM 861 N N . VAL A 1 112 ? -1.228 -0.046 -7.886 1.00 91.06 112 VAL A N 1
ATOM 862 C CA . VAL A 1 112 ? -0.923 1.306 -8.346 1.00 91.06 112 VAL A CA 1
ATOM 863 C C . VAL A 1 112 ? -0.381 1.200 -9.760 1.00 91.06 112 VAL A C 1
ATOM 865 O O . VAL A 1 112 ? 0.660 0.587 -9.965 1.00 91.06 112 VAL A O 1
ATOM 868 N N . MET A 1 113 ? -1.073 1.801 -10.725 1.00 90.25 113 MET A N 1
ATOM 869 C CA . MET A 1 113 ? -0.596 1.917 -12.104 1.00 90.25 113 MET A CA 1
ATOM 870 C C . MET A 1 113 ? -0.016 3.310 -12.326 1.00 90.25 113 MET A C 1
ATOM 872 O O . MET A 1 113 ? -0.687 4.316 -12.083 1.00 90.25 113 MET A O 1
ATOM 876 N N . ILE A 1 114 ? 1.225 3.379 -12.797 1.00 86.50 114 ILE A N 1
ATOM 877 C CA . ILE A 1 114 ? 1.902 4.635 -13.107 1.00 86.50 114 ILE A CA 1
ATOM 878 C C . ILE A 1 114 ? 1.725 4.911 -14.595 1.00 86.50 114 ILE A C 1
ATOM 880 O O . ILE A 1 114 ? 2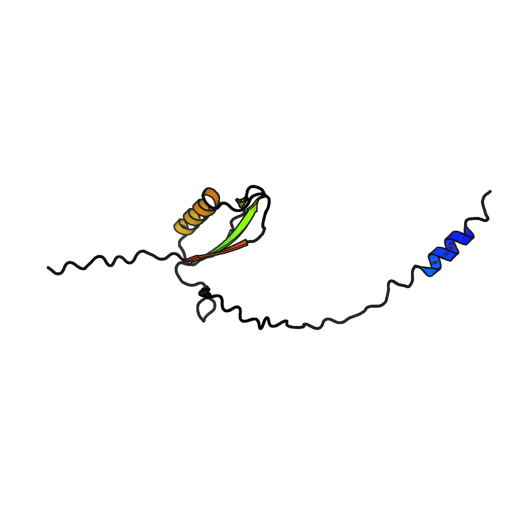.299 4.227 -15.437 1.00 86.50 114 ILE A O 1
ATOM 884 N N . GLN A 1 115 ? 0.954 5.945 -14.920 1.00 83.69 115 GLN A N 1
ATOM 885 C CA . GLN A 1 115 ? 0.816 6.419 -16.293 1.00 83.69 115 GLN A CA 1
ATOM 886 C C . GLN A 1 115 ? 1.797 7.574 -16.519 1.00 83.69 115 GLN A C 1
ATOM 888 O O . GLN A 1 115 ? 1.598 8.656 -15.954 1.00 83.69 115 GLN A O 1
ATOM 893 N N . PRO A 1 116 ? 2.878 7.381 -17.295 1.00 76.56 116 PRO A N 1
ATOM 894 C CA 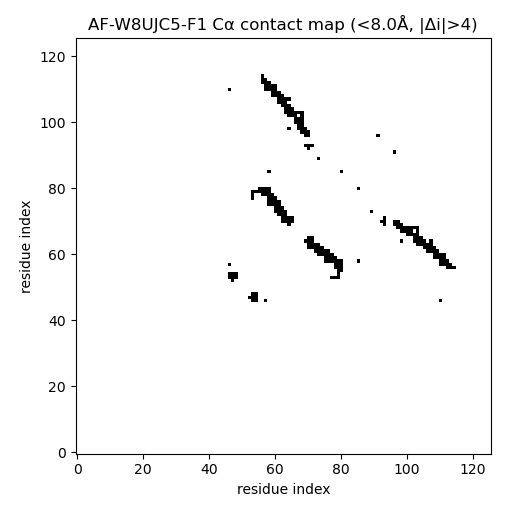. PRO A 1 116 ? 3.730 8.491 -17.679 1.00 76.56 116 PRO A CA 1
ATOM 895 C C . PRO A 1 116 ? 2.921 9.471 -18.529 1.00 76.56 116 PRO A C 1
ATOM 897 O O . PRO A 1 116 ? 2.139 9.083 -19.398 1.00 76.56 116 PRO A O 1
ATOM 900 N N . LYS A 1 117 ? 3.114 10.766 -18.287 1.00 77.69 117 LYS A N 1
ATOM 901 C CA . LYS A 1 117 ? 2.544 11.795 -19.151 1.00 77.69 117 LYS A CA 1
ATOM 902 C C . LYS A 1 117 ? 3.180 11.650 -20.536 1.00 77.69 117 LYS A C 1
ATOM 904 O O . LYS A 1 117 ? 4.388 11.835 -20.659 1.00 77.69 117 LYS A O 1
ATOM 909 N N . SER A 1 118 ? 2.381 11.319 -21.554 1.00 64.31 118 SER A N 1
ATOM 910 C CA . SER A 1 118 ? 2.836 11.322 -22.950 1.00 64.31 118 SER A CA 1
ATOM 911 C C . SER A 1 118 ? 3.465 12.680 -23.260 1.00 64.31 118 SER A C 1
ATOM 913 O O . SER A 1 118 ? 2.819 13.719 -23.105 1.00 64.31 118 SER A O 1
ATOM 915 N N . ALA A 1 119 ? 4.726 12.681 -23.689 1.00 60.19 119 ALA A N 1
ATOM 916 C CA . ALA A 1 119 ? 5.451 13.879 -24.101 1.00 60.19 119 ALA A CA 1
ATOM 917 C C . ALA A 1 119 ? 5.026 14.372 -25.501 1.00 60.19 119 ALA A C 1
ATOM 919 O O . ALA A 1 119 ? 5.814 14.986 -26.211 1.00 60.19 119 ALA A O 1
ATOM 920 N N . SER A 1 120 ? 3.783 14.121 -25.922 1.00 55.50 120 SER A N 1
ATOM 921 C CA . SER A 1 120 ? 3.222 14.669 -27.156 1.00 55.50 120 SER A CA 1
ATOM 922 C C . SER A 1 120 ? 2.761 16.114 -26.932 1.00 55.50 120 SER A C 1
ATOM 924 O O . SER A 1 120 ? 1.566 16.408 -26.907 1.00 55.50 120 SER A O 1
ATOM 926 N N . GLY A 1 121 ? 3.718 17.024 -26.731 1.00 59.38 121 GLY A N 1
ATOM 927 C CA . GLY A 1 121 ? 3.524 18.417 -27.135 1.00 59.38 121 GLY A CA 1
ATOM 928 C C . GLY A 1 121 ? 3.476 18.483 -28.668 1.00 59.38 121 GLY A C 1
ATOM 929 O O . GLY A 1 121 ? 4.057 17.605 -29.313 1.00 59.38 121 GLY A O 1
ATOM 930 N N . PRO A 1 122 ? 2.768 19.450 -29.280 1.00 56.31 122 PRO A N 1
ATOM 931 C CA . PRO A 1 122 ? 2.696 19.530 -30.732 1.00 56.31 122 PRO A CA 1
ATOM 932 C C . PRO A 1 122 ? 4.113 19.631 -31.300 1.00 56.31 122 PRO A C 1
ATOM 934 O O . PRO A 1 122 ? 4.873 20.530 -30.938 1.00 56.31 122 PRO A O 1
ATOM 937 N N . ALA A 1 123 ? 4.466 18.683 -32.171 1.00 56.88 123 ALA A N 1
ATOM 938 C CA . ALA A 1 123 ? 5.646 18.778 -33.010 1.00 56.88 123 ALA A CA 1
ATOM 939 C C . ALA A 1 123 ? 5.497 20.055 -33.841 1.00 56.88 123 ALA A C 1
ATOM 941 O O . ALA A 1 123 ? 4.696 20.105 -34.775 1.00 56.88 123 ALA A O 1
ATOM 942 N N . ASN A 1 124 ? 6.209 21.106 -33.439 1.00 52.28 124 ASN A N 1
ATOM 943 C CA . ASN A 1 124 ? 6.324 22.332 -34.206 1.00 52.28 124 ASN A CA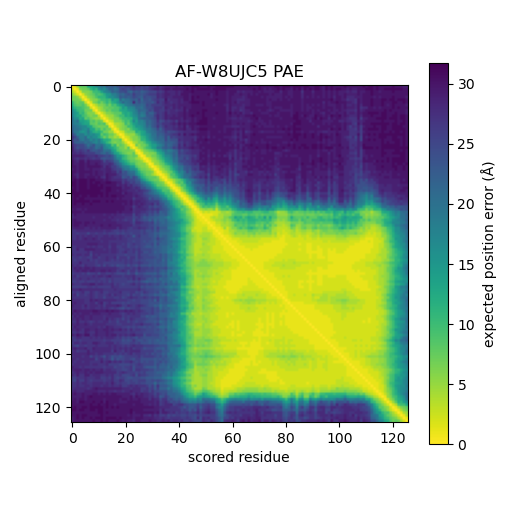 1
ATOM 944 C C . ASN A 1 124 ? 6.997 21.960 -35.534 1.00 52.28 124 ASN A C 1
ATOM 946 O O . ASN A 1 124 ? 8.201 21.702 -35.572 1.00 52.28 124 ASN A O 1
ATOM 950 N N . LYS A 1 125 ? 6.192 21.809 -36.592 1.00 52.81 125 LYS A N 1
ATOM 951 C CA . LYS A 1 125 ? 6.700 21.730 -37.957 1.00 52.81 125 LYS A CA 1
ATOM 952 C C . LYS A 1 125 ? 7.213 23.123 -38.310 1.00 52.81 125 LYS A C 1
ATOM 954 O O . LYS A 1 125 ? 6.453 24.081 -38.205 1.00 52.81 125 LYS A O 1
ATOM 959 N N . GLN A 1 126 ? 8.500 23.161 -38.651 1.00 46.00 126 GLN A N 1
ATOM 960 C CA . GLN A 1 126 ? 9.240 24.315 -39.164 1.00 46.00 126 GLN A CA 1
ATOM 961 C C . GLN A 1 126 ? 8.493 25.053 -40.273 1.00 46.00 126 GLN A C 1
ATOM 963 O O . GLN A 1 126 ? 7.799 24.372 -41.065 1.00 46.00 126 GLN A O 1
#

Nearest PDB structures (foldseek):
  1u07-assembly1_B  TM=8.424E-01  e=4.209E-04  Escherichia coli
  7zc8-assembly1_B  TM=8.507E-01  e=6.122E-04  Pectobacterium carotovorum
  2gsk-assembly1_B  TM=8.13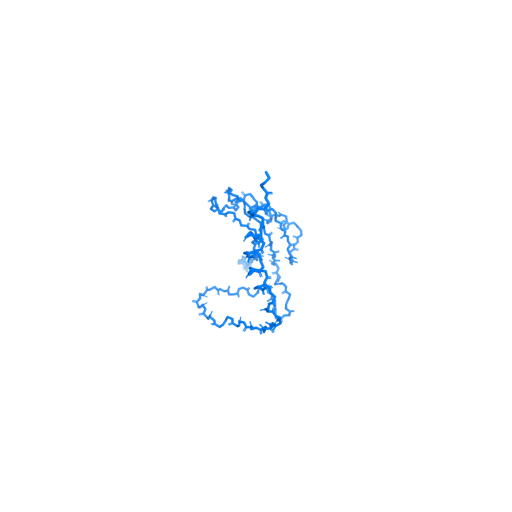5E-01  e=4.769E-04  Escherichia coli
  2grx-assembly2_D  TM=7.512E-01  e=3.954E-04  Escherichia coli
  6i97-assembly1_E  TM=6.713E-01  e=6.567E-03  Pseudomonas aeruginosa